Protein AF-A0A5N5I4Z5-F1 (afdb_monomer_lite)

pLDDT: mean 75.57, std 14.19, range [39.16, 88.56]

Radius of gyration: 19.07 Å; chains: 1; bounding box: 46×27×40 Å

Foldseek 3Di:
DDDPDPPPVDAAEAEPVPPPDPVSVVSVVVSCVRVVGHHYDPPVDDPVVVVVVVVVVVVVVPDPPVVCVVVPPPPDD

Structure (mmCIF, N/CA/C/O backbone):
data_AF-A0A5N5I4Z5-F1
#
_entry.id   AF-A0A5N5I4Z5-F1
#
loop_
_atom_site.group_PDB
_atom_site.id
_atom_site.type_symbol
_atom_site.label_atom_id
_atom_site.label_alt_id
_atom_site.label_comp_id
_atom_site.label_asym_id
_atom_site.label_entity_id
_atom_site.label_seq_id
_atom_site.pdbx_PDB_ins_code
_atom_site.Cartn_x
_atom_site.Cartn_y
_atom_site.Cartn_z
_atom_site.occupancy
_atom_site.B_iso_or_equiv
_atom_site.auth_seq_id
_atom_site.auth_comp_id
_atom_site.auth_asym_id
_atom_site.auth_atom_id
_atom_site.pdbx_PDB_model_num
ATOM 1 N N . MET A 1 1 ? 21.987 -5.406 26.493 1.00 39.16 1 MET A N 1
ATOM 2 C CA . MET A 1 1 ? 21.466 -4.592 25.375 1.00 39.16 1 MET A CA 1
ATOM 3 C C . MET A 1 1 ? 19.956 -4.737 25.377 1.00 39.16 1 MET A C 1
ATOM 5 O O . MET A 1 1 ? 19.502 -5.850 25.596 1.00 39.16 1 MET A O 1
ATOM 9 N N . GLY A 1 2 ? 19.229 -3.624 25.272 1.00 45.34 2 GLY A N 1
ATOM 10 C CA . GLY A 1 2 ? 17.782 -3.561 25.481 1.00 45.34 2 GLY A CA 1
ATOM 11 C C . GLY A 1 2 ? 16.990 -4.404 24.487 1.00 45.34 2 GLY A C 1
ATOM 12 O O . GLY A 1 2 ? 17.282 -4.401 23.293 1.00 45.34 2 GLY A O 1
ATOM 13 N N . ASP A 1 3 ? 16.019 -5.117 25.044 1.00 48.34 3 ASP A N 1
ATOM 14 C CA . ASP A 1 3 ? 14.908 -5.779 24.375 1.00 48.34 3 ASP A CA 1
ATOM 15 C C . ASP A 1 3 ? 14.106 -4.693 23.638 1.00 48.34 3 ASP A C 1
ATOM 17 O O . ASP A 1 3 ? 13.508 -3.819 24.262 1.00 48.34 3 ASP A O 1
ATOM 21 N N . GLY A 1 4 ? 14.249 -4.638 22.314 1.00 55.62 4 GLY A N 1
ATOM 22 C CA . GLY A 1 4 ? 13.618 -3.622 21.480 1.00 55.62 4 GLY A CA 1
ATOM 23 C C . GLY A 1 4 ? 12.176 -4.003 21.179 1.00 55.62 4 GLY A C 1
ATOM 24 O O . GLY A 1 4 ? 11.935 -4.735 20.225 1.00 55.62 4 GLY A O 1
ATOM 25 N N . ASP A 1 5 ? 11.268 -3.507 22.013 1.00 50.47 5 ASP A N 1
ATOM 26 C CA . ASP A 1 5 ? 9.878 -3.142 21.720 1.00 50.47 5 ASP A CA 1
ATOM 27 C C . ASP A 1 5 ? 9.164 -3.974 20.634 1.00 50.47 5 ASP A C 1
ATOM 29 O O . ASP A 1 5 ? 8.976 -3.572 19.483 1.00 50.47 5 ASP A O 1
ATOM 33 N N . GLU A 1 6 ? 8.678 -5.133 21.070 1.00 57.38 6 GLU A N 1
ATOM 34 C CA . GLU A 1 6 ? 7.634 -5.958 20.452 1.00 57.38 6 GLU A CA 1
ATOM 35 C C . GLU A 1 6 ? 6.252 -5.247 20.473 1.00 57.38 6 GLU A C 1
ATOM 37 O O . GLU A 1 6 ? 5.270 -5.775 20.995 1.00 57.38 6 GLU A O 1
ATOM 42 N N . ASP A 1 7 ? 6.135 -4.045 19.894 1.00 55.16 7 ASP A N 1
ATOM 43 C CA . ASP A 1 7 ? 4.833 -3.389 19.660 1.00 55.16 7 ASP A CA 1
ATOM 44 C C . ASP A 1 7 ? 4.656 -2.957 18.195 1.00 55.16 7 ASP A C 1
ATOM 46 O O . ASP A 1 7 ? 4.551 -1.794 17.819 1.00 55.16 7 ASP A O 1
ATOM 50 N N . CYS A 1 8 ? 4.629 -3.960 17.320 1.00 51.47 8 CYS A N 1
ATOM 51 C CA . CYS A 1 8 ? 3.951 -3.900 16.024 1.00 51.47 8 CYS A CA 1
ATOM 52 C C . CYS A 1 8 ? 3.386 -5.290 15.713 1.00 51.47 8 CYS A C 1
ATOM 54 O O . CYS A 1 8 ? 3.717 -5.914 14.705 1.00 51.47 8 CYS A O 1
ATOM 56 N N . LYS A 1 9 ? 2.543 -5.811 16.618 1.00 62.62 9 LYS A N 1
ATOM 57 C CA . LYS A 1 9 ? 2.078 -7.209 16.586 1.00 62.62 9 LYS A CA 1
ATOM 58 C C . LYS A 1 9 ? 1.393 -7.630 15.284 1.00 62.62 9 LYS A C 1
ATOM 60 O O . LYS A 1 9 ? 1.359 -8.819 14.993 1.00 62.62 9 LYS A O 1
ATOM 65 N N . THR A 1 10 ? 0.900 -6.709 14.452 1.00 69.94 10 THR A N 1
ATOM 66 C CA . THR A 1 10 ? 0.570 -6.967 13.037 1.00 69.94 10 THR A CA 1
ATOM 67 C C . THR A 1 10 ? 0.467 -5.637 12.284 1.00 69.94 10 THR A C 1
ATOM 69 O O . THR A 1 10 ? -0.321 -4.781 12.674 1.00 69.94 10 THR A O 1
ATOM 72 N N . ILE A 1 11 ? 1.213 -5.450 11.184 1.00 78.38 11 ILE A N 1
ATOM 73 C CA . ILE A 1 11 ? 1.061 -4.257 10.329 1.00 78.38 11 ILE A CA 1
ATOM 74 C C . ILE A 1 11 ? -0.364 -4.223 9.751 1.00 78.38 11 ILE A C 1
ATOM 76 O O . ILE A 1 11 ? -0.737 -5.154 9.027 1.00 78.38 11 ILE A O 1
ATOM 80 N N . PRO A 1 12 ? -1.156 -3.169 10.011 1.00 83.25 12 PRO A N 1
ATOM 81 C CA . PRO A 1 12 ? -2.543 -3.105 9.569 1.00 83.25 12 PRO A CA 1
ATOM 82 C C . PRO A 1 12 ? -2.632 -3.050 8.042 1.00 83.25 12 PRO A C 1
ATOM 84 O O . PRO A 1 12 ? -1.905 -2.301 7.383 1.00 83.25 12 PRO A O 1
ATOM 87 N N . ALA A 1 13 ? -3.536 -3.850 7.477 1.00 85.25 13 ALA A N 1
ATOM 88 C CA . ALA A 1 13 ? -3.835 -3.865 6.050 1.00 85.25 13 ALA A CA 1
ATOM 89 C C . ALA A 1 13 ? -5.082 -3.018 5.757 1.00 85.25 13 ALA A C 1
ATOM 91 O O . ALA A 1 13 ? -6.151 -3.272 6.308 1.00 85.25 13 ALA A O 1
ATOM 92 N N . ILE A 1 14 ? -4.938 -2.026 4.883 1.00 88.56 14 ILE A N 1
ATOM 93 C CA . ILE A 1 14 ? -5.972 -1.053 4.518 1.00 88.56 14 ILE A CA 1
ATOM 94 C C . ILE A 1 14 ? -6.413 -1.325 3.085 1.00 88.56 14 ILE A C 1
ATOM 96 O O . ILE A 1 14 ? -5.573 -1.411 2.179 1.00 88.56 14 ILE A O 1
ATOM 100 N N . ASN A 1 15 ? -7.721 -1.461 2.874 1.00 86.44 15 ASN A N 1
ATOM 101 C CA . ASN A 1 15 ? -8.275 -1.807 1.572 1.00 86.44 15 ASN A CA 1
ATOM 102 C C . ASN A 1 15 ? -8.648 -0.552 0.779 1.00 86.44 15 ASN A C 1
ATOM 104 O O . ASN A 1 15 ? -9.625 0.129 1.081 1.00 86.44 15 ASN A O 1
ATOM 108 N N . LEU A 1 16 ? -7.908 -0.291 -0.300 1.00 85.12 16 LEU A N 1
ATOM 109 C CA . LEU A 1 16 ? -8.109 0.906 -1.115 1.00 85.12 16 LEU A CA 1
ATOM 110 C C . LEU A 1 16 ? -9.412 0.925 -1.915 1.00 85.12 16 LEU A C 1
ATOM 112 O O . LEU A 1 16 ? -9.880 1.997 -2.288 1.00 85.12 16 LEU A O 1
ATOM 116 N N . GLN A 1 17 ? -10.004 -0.237 -2.188 1.00 85.69 17 GLN A N 1
ATOM 117 C CA . GLN A 1 17 ? -11.274 -0.308 -2.916 1.00 85.69 17 G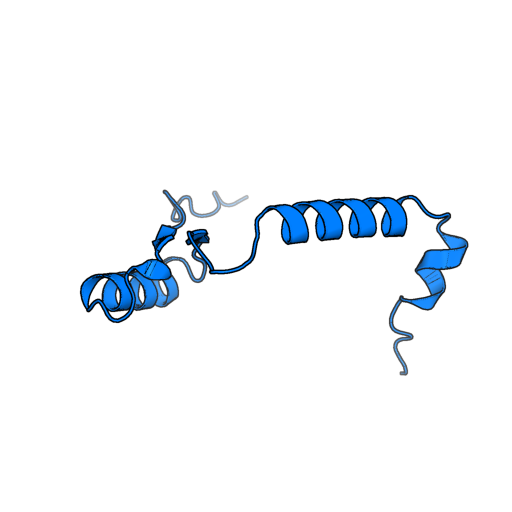LN A CA 1
ATOM 118 C C . GLN A 1 17 ? -12.473 0.094 -2.062 1.00 85.69 17 GLN A C 1
ATOM 120 O O . GLN 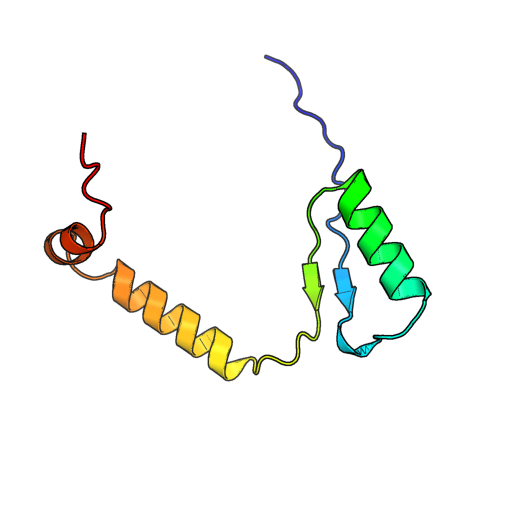A 1 17 ? -13.493 0.491 -2.614 1.00 85.69 17 GLN A O 1
ATOM 125 N N . ASN A 1 18 ? -12.336 0.013 -0.739 1.00 83.94 18 ASN A N 1
ATOM 126 C CA . ASN A 1 18 ? -13.404 0.344 0.193 1.00 83.94 18 ASN A CA 1
ATOM 127 C C . ASN A 1 18 ? -13.512 1.857 0.436 1.00 83.94 18 ASN A C 1
ATOM 129 O O . ASN A 1 18 ? -14.438 2.297 1.102 1.00 83.94 18 ASN A O 1
ATOM 133 N N . PHE A 1 19 ? -12.607 2.682 -0.100 1.00 82.75 19 PHE A N 1
ATOM 134 C CA . PHE A 1 19 ? -12.741 4.134 0.002 1.00 82.75 19 PHE A CA 1
ATOM 135 C C . PHE A 1 19 ? -13.923 4.632 -0.845 1.00 82.75 19 PHE A C 1
ATOM 137 O O . PHE A 1 19 ? -14.070 4.188 -1.987 1.00 82.75 19 PHE A O 1
ATOM 144 N N . PRO A 1 20 ? -14.739 5.579 -0.337 1.00 81.06 20 PRO A N 1
ATOM 145 C CA . PRO A 1 20 ? -14.533 6.410 0.857 1.00 81.06 20 PRO A CA 1
ATOM 146 C C . PRO A 1 20 ? -15.295 5.931 2.116 1.00 81.06 20 PRO A C 1
ATOM 148 O O . PRO A 1 20 ? -16.038 6.699 2.728 1.00 81.06 20 PRO A O 1
ATOM 151 N N . ASP A 1 21 ? -15.128 4.676 2.531 1.00 88.00 21 ASP A N 1
ATOM 152 C CA . ASP A 1 21 ? -15.694 4.172 3.785 1.00 88.00 21 ASP A CA 1
ATOM 153 C C . ASP A 1 21 ? -15.029 4.791 5.035 1.00 88.00 21 ASP A C 1
ATOM 155 O O . ASP A 1 21 ? -13.804 4.934 5.125 1.00 88.00 21 ASP A O 1
ATOM 159 N N . LYS A 1 22 ? -15.849 5.164 6.025 1.00 87.75 22 LYS A N 1
ATOM 160 C CA . LYS A 1 22 ? -15.396 5.847 7.251 1.00 87.75 22 LYS A CA 1
ATOM 161 C C . LYS A 1 22 ? -14.540 4.952 8.148 1.00 87.75 22 LYS A C 1
ATOM 163 O O . LYS A 1 22 ? -13.645 5.463 8.827 1.00 87.75 22 LYS A O 1
ATOM 168 N N . GLU A 1 23 ? -14.781 3.644 8.153 1.00 86.31 23 GLU A N 1
ATOM 169 C CA . GLU A 1 23 ? -14.028 2.701 8.978 1.00 86.31 23 GLU A CA 1
ATOM 170 C C . GLU A 1 23 ? -12.615 2.501 8.421 1.00 86.31 23 GLU A C 1
ATOM 172 O O . GLU A 1 23 ? -11.655 2.463 9.192 1.00 86.31 23 GLU A O 1
ATOM 177 N N . GLU A 1 24 ? -12.448 2.467 7.096 1.00 85.88 24 GLU A N 1
ATOM 178 C CA . GLU A 1 24 ? -11.116 2.422 6.471 1.00 85.88 24 GLU A CA 1
ATOM 179 C C . GLU A 1 24 ? -10.313 3.709 6.717 1.00 85.88 24 GLU A C 1
ATOM 181 O O . GLU A 1 24 ? -9.115 3.641 7.008 1.00 85.88 24 GLU A O 1
ATOM 186 N N . TYR A 1 25 ? -10.960 4.881 6.709 1.00 88.12 25 TYR A N 1
ATOM 187 C CA . TYR A 1 25 ? -10.313 6.130 7.135 1.00 88.12 25 TYR A CA 1
ATOM 188 C C . TYR A 1 25 ? -9.888 6.100 8.608 1.00 88.12 25 TYR A C 1
ATOM 190 O O . TYR A 1 25 ? -8.806 6.598 8.942 1.00 88.12 25 TYR A O 1
ATOM 198 N N . ARG A 1 26 ? -10.703 5.509 9.497 1.00 88.31 26 ARG A N 1
ATOM 199 C CA . ARG A 1 26 ? -10.338 5.341 10.912 1.00 88.31 26 ARG A CA 1
ATOM 200 C C . ARG A 1 26 ? -9.114 4.439 11.049 1.00 88.31 26 ARG A C 1
ATOM 202 O O . ARG A 1 26 ? -8.155 4.854 11.697 1.00 88.31 26 ARG A O 1
ATOM 209 N N . LYS A 1 27 ? -9.106 3.280 10.380 1.00 86.56 27 LYS A N 1
ATOM 210 C CA . LYS A 1 27 ? -7.963 2.348 10.362 1.00 86.56 27 LYS A CA 1
ATOM 211 C C . LYS A 1 27 ? -6.692 3.011 9.839 1.00 86.56 27 LYS A C 1
ATOM 213 O O . LYS A 1 27 ? -5.645 2.872 10.459 1.00 86.56 27 LYS A O 1
ATOM 218 N N . LEU A 1 28 ? -6.778 3.772 8.744 1.00 87.62 28 LEU A N 1
ATOM 219 C CA . LEU A 1 28 ? -5.640 4.516 8.194 1.00 87.62 28 LEU A CA 1
ATOM 220 C C . LEU A 1 28 ? -5.074 5.521 9.199 1.00 87.62 28 LEU A C 1
ATOM 222 O O . LEU A 1 28 ? -3.859 5.596 9.395 1.00 87.62 28 LEU A O 1
ATOM 226 N N . ARG A 1 29 ? -5.951 6.288 9.848 1.00 88.50 29 ARG A N 1
ATOM 227 C CA . ARG A 1 29 ? -5.551 7.301 10.827 1.00 88.50 29 ARG A CA 1
ATOM 228 C C . ARG A 1 29 ? -4.952 6.683 12.085 1.00 88.50 29 ARG A C 1
ATOM 230 O O . ARG A 1 29 ? -4.011 7.246 12.634 1.00 88.50 29 ARG A O 1
ATOM 237 N N . GLU A 1 30 ? -5.505 5.573 12.551 1.00 86.69 30 GLU A N 1
ATOM 238 C CA . GLU A 1 30 ? -5.015 4.845 13.719 1.00 86.69 30 GLU A CA 1
ATOM 239 C C . GLU A 1 30 ? -3.656 4.207 13.428 1.00 86.69 30 GLU A C 1
ATOM 241 O O . GLU A 1 30 ? -2.692 4.513 14.122 1.00 86.69 30 GLU A O 1
ATOM 246 N N . ALA A 1 31 ? -3.538 3.472 12.320 1.00 86.75 31 ALA A N 1
ATOM 247 C CA . ALA A 1 31 ? -2.289 2.870 11.860 1.00 86.75 31 ALA A CA 1
ATOM 248 C C . ALA A 1 31 ? -1.152 3.889 11.689 1.00 86.75 31 ALA A C 1
ATOM 250 O O . ALA A 1 31 ? -0.004 3.617 12.034 1.00 86.75 31 ALA A O 1
ATOM 251 N N . SER A 1 32 ? -1.475 5.080 11.176 1.00 83.75 32 SER A N 1
ATOM 252 C CA . SER A 1 32 ? -0.501 6.165 11.006 1.00 83.75 32 SER A CA 1
ATOM 253 C C . SER A 1 32 ? -0.013 6.742 12.338 1.00 83.75 32 SER A C 1
ATOM 255 O O . SER A 1 32 ? 1.075 7.306 12.385 1.00 83.75 32 SER A O 1
ATOM 257 N N . LYS A 1 33 ? -0.809 6.630 13.410 1.00 84.12 33 LYS A N 1
ATOM 258 C CA . LYS A 1 33 ? -0.462 7.128 14.748 1.00 84.12 33 LYS A CA 1
ATOM 259 C C . LYS A 1 33 ? 0.248 6.087 15.605 1.00 84.12 33 LYS A C 1
ATOM 261 O O . LYS A 1 33 ? 1.129 6.464 16.364 1.00 84.12 33 LYS A O 1
ATOM 266 N N . THR A 1 34 ? -0.176 4.828 15.526 1.00 81.31 34 THR A N 1
ATOM 267 C CA . THR A 1 34 ? 0.324 3.749 16.387 1.00 81.31 34 THR A CA 1
ATOM 268 C C . THR A 1 34 ? 1.542 3.069 15.774 1.00 81.31 34 THR A C 1
ATOM 270 O O . THR A 1 34 ? 2.609 3.078 16.371 1.00 81.31 34 THR A O 1
ATOM 273 N N . CYS A 1 35 ? 1.414 2.542 14.554 1.00 78.06 35 CYS A N 1
ATOM 274 C CA . CYS A 1 35 ? 2.477 1.780 13.894 1.00 78.06 35 CYS A CA 1
ATOM 275 C C . CYS A 1 35 ? 3.409 2.648 13.037 1.00 78.06 35 CYS A C 1
ATOM 277 O O . CYS A 1 35 ? 4.505 2.216 12.690 1.00 78.06 35 CYS A O 1
ATOM 279 N N . GLY A 1 36 ? 2.949 3.818 12.575 1.00 78.00 36 GLY A N 1
ATOM 280 C CA . GLY A 1 36 ? 3.674 4.646 11.597 1.00 78.00 36 GLY A CA 1
ATOM 281 C C . GLY A 1 36 ? 3.860 3.979 10.222 1.00 78.00 36 GLY A C 1
ATOM 282 O O . GLY A 1 36 ? 4.450 4.563 9.314 1.00 78.00 36 GLY A O 1
ATOM 283 N N . CYS A 1 37 ? 3.344 2.762 10.045 1.00 81.75 37 CYS A N 1
ATOM 284 C CA . CYS A 1 37 ? 3.414 1.976 8.827 1.00 81.75 37 CYS A CA 1
ATOM 285 C C . CYS A 1 37 ? 2.147 1.126 8.665 1.00 81.75 37 CYS A C 1
ATOM 287 O O . CYS A 1 37 ? 1.538 0.663 9.628 1.00 81.75 37 CYS A O 1
ATOM 289 N N . PHE A 1 38 ? 1.729 0.944 7.416 1.00 87.81 38 PHE A N 1
ATOM 290 C CA . PHE A 1 38 ? 0.536 0.188 7.053 1.00 87.81 38 PHE A CA 1
ATOM 291 C C . PHE A 1 38 ? 0.728 -0.455 5.684 1.00 87.81 38 PHE A C 1
ATOM 293 O O . PHE A 1 38 ? 1.504 0.017 4.849 1.00 87.81 38 PHE A O 1
ATOM 300 N N . ARG A 1 39 ? 0.008 -1.547 5.439 1.00 85.75 39 ARG A N 1
ATOM 301 C CA . ARG A 1 39 ? 0.000 -2.230 4.148 1.00 85.75 39 ARG A CA 1
ATOM 302 C C . ARG A 1 39 ? -1.224 -1.808 3.360 1.00 85.75 39 ARG A C 1
ATOM 304 O O . ARG A 1 39 ? -2.341 -1.898 3.849 1.00 85.75 39 ARG A O 1
ATOM 311 N N . LEU A 1 40 ? -1.018 -1.415 2.113 1.00 88.19 40 LEU A N 1
ATOM 312 C CA . LEU A 1 40 ? -2.110 -1.142 1.192 1.00 88.19 40 LEU A CA 1
ATOM 313 C C . LEU A 1 40 ? -2.460 -2.404 0.415 1.00 88.19 40 LEU A C 1
ATOM 315 O O . LEU A 1 40 ? -1.588 -2.985 -0.231 1.00 88.19 40 LEU A O 1
ATOM 319 N N . VAL A 1 41 ? -3.723 -2.819 0.455 1.00 85.88 41 VAL A N 1
ATOM 320 C CA . VAL A 1 41 ? -4.236 -3.922 -0.366 1.00 85.88 41 VAL A CA 1
ATOM 321 C C . VAL A 1 41 ? -5.248 -3.397 -1.369 1.00 85.88 41 VAL A C 1
ATOM 323 O O . VAL A 1 41 ? -5.883 -2.363 -1.151 1.00 85.88 41 VAL A O 1
ATOM 326 N N . ASN A 1 42 ? -5.366 -4.094 -2.500 1.00 84.38 42 ASN A N 1
ATOM 327 C CA . ASN A 1 42 ? -6.238 -3.699 -3.605 1.00 84.38 42 ASN A CA 1
ATOM 328 C C . ASN A 1 42 ? -5.989 -2.265 -4.104 1.00 84.38 42 ASN A C 1
ATOM 330 O O . ASN A 1 42 ? -6.895 -1.599 -4.613 1.00 84.38 42 ASN A O 1
ATOM 334 N N . HIS A 1 43 ? -4.746 -1.788 -3.981 1.00 79.06 43 HIS A N 1
ATOM 335 C CA . HIS A 1 43 ? -4.303 -0.607 -4.701 1.00 79.06 43 HIS A CA 1
ATOM 336 C C . HIS A 1 43 ? -4.513 -0.912 -6.191 1.00 79.06 43 HIS A C 1
ATOM 338 O O . HIS A 1 43 ? -4.126 -1.978 -6.659 1.00 79.06 43 HIS A O 1
ATOM 344 N N . ARG A 1 44 ? -5.182 -0.031 -6.939 1.00 78.31 44 ARG A N 1
ATOM 345 C CA . ARG A 1 44 ? -5.647 -0.245 -8.331 1.00 78.31 44 ARG A CA 1
ATOM 346 C C . A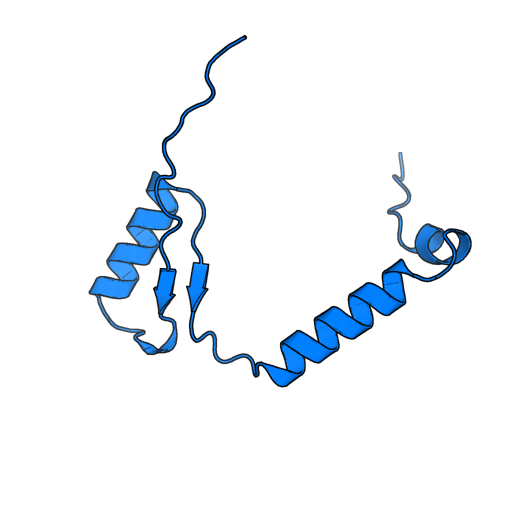RG A 1 44 ? -4.514 -0.453 -9.366 1.00 78.31 44 ARG A C 1
ATOM 348 O O . ARG A 1 44 ? -4.719 -0.261 -10.557 1.00 78.31 44 ARG A O 1
ATOM 355 N N . ILE A 1 45 ? -3.314 -0.811 -8.919 1.00 85.25 45 ILE A N 1
ATOM 356 C CA . ILE A 1 45 ? -2.138 -1.093 -9.734 1.00 85.25 45 ILE A CA 1
ATOM 357 C C . ILE A 1 45 ? -2.223 -2.556 -10.187 1.00 85.25 45 ILE A C 1
ATOM 359 O O . ILE A 1 45 ? -2.301 -3.445 -9.336 1.00 85.25 45 ILE A O 1
ATOM 363 N N . PRO A 1 46 ? -2.182 -2.827 -11.500 1.00 88.12 46 PRO A N 1
ATOM 364 C CA . PRO A 1 46 ? -2.183 -4.186 -12.021 1.00 88.12 46 PRO A CA 1
ATOM 365 C C . PRO A 1 46 ? -1.024 -5.020 -11.461 1.00 88.12 46 PRO A C 1
ATOM 367 O O . PRO A 1 46 ? 0.126 -4.575 -11.433 1.00 88.12 46 PRO A O 1
ATOM 370 N N . LEU A 1 47 ? -1.307 -6.264 -11.065 1.00 84.62 47 LEU A N 1
ATOM 371 C CA . LEU A 1 47 ? -0.286 -7.181 -10.541 1.00 84.62 47 LEU A CA 1
ATOM 372 C C . LEU A 1 47 ? 0.796 -7.509 -11.582 1.00 84.62 47 LEU A C 1
ATOM 374 O O . LEU A 1 47 ? 1.962 -7.664 -11.219 1.00 84.62 47 LEU A O 1
ATOM 378 N N . ALA A 1 48 ? 0.423 -7.561 -12.866 1.00 85.69 48 ALA A N 1
ATOM 379 C CA . ALA A 1 48 ? 1.352 -7.763 -13.978 1.00 85.69 48 ALA A CA 1
ATOM 380 C C . ALA A 1 48 ? 2.439 -6.676 -14.002 1.00 85.69 48 ALA A C 1
ATOM 382 O O . ALA A 1 48 ? 3.624 -6.996 -13.936 1.00 85.69 48 ALA A O 1
ATOM 383 N N . LEU A 1 49 ? 2.028 -5.406 -13.921 1.00 86.75 49 LEU A N 1
ATOM 384 C CA . LEU A 1 49 ? 2.938 -4.262 -13.882 1.00 86.75 49 LEU A CA 1
ATOM 385 C C . LEU A 1 49 ? 3.894 -4.329 -12.682 1.00 86.75 49 LEU A C 1
ATOM 387 O O . LEU A 1 49 ? 5.085 -4.054 -12.814 1.00 86.75 49 LEU A O 1
ATOM 391 N N . MET A 1 50 ? 3.410 -4.732 -11.501 1.00 84.88 50 MET A N 1
ATOM 392 C CA . MET A 1 50 ? 4.287 -4.907 -10.335 1.00 84.88 50 MET A CA 1
ATOM 393 C C . MET A 1 50 ? 5.320 -6.019 -10.536 1.00 84.88 50 MET A C 1
ATOM 395 O O . MET A 1 50 ? 6.447 -5.904 -10.049 1.00 84.88 50 MET A O 1
ATOM 399 N N . SER A 1 51 ? 4.941 -7.107 -11.206 1.00 86.38 51 SER A N 1
ATOM 400 C CA . SER A 1 51 ? 5.849 -8.216 -11.505 1.00 86.38 51 SER A CA 1
ATOM 401 C C . SER A 1 51 ? 6.936 -7.790 -12.490 1.00 86.38 51 SER A C 1
ATOM 403 O O . SER A 1 51 ? 8.121 -8.022 -12.237 1.00 86.38 51 SER A O 1
ATOM 405 N N . GLU A 1 52 ? 6.552 -7.083 -13.554 1.00 87.50 52 GLU A N 1
ATOM 406 C CA . GLU A 1 52 ? 7.484 -6.517 -14.532 1.00 87.50 52 GLU A CA 1
ATOM 407 C C . GLU A 1 52 ? 8.461 -5.546 -13.868 1.00 87.50 52 GLU A C 1
ATOM 409 O O . GLU A 1 52 ? 9.673 -5.679 -14.033 1.00 87.50 52 GLU A O 1
ATOM 414 N N . MET A 1 53 ? 7.963 -4.641 -13.021 1.00 86.50 53 MET A N 1
ATOM 415 C CA . MET A 1 53 ? 8.800 -3.698 -12.275 1.00 86.50 53 MET A CA 1
ATOM 416 C C . MET A 1 53 ? 9.828 -4.428 -11.397 1.00 86.50 53 MET A C 1
ATOM 418 O O . MET A 1 53 ? 11.005 -4.068 -11.385 1.00 86.50 53 MET A O 1
ATOM 422 N N . LYS A 1 54 ? 9.415 -5.493 -10.693 1.00 86.81 54 LYS A N 1
ATOM 423 C CA . LYS A 1 54 ? 10.334 -6.329 -9.901 1.00 86.81 54 LYS A CA 1
ATOM 424 C C . LYS A 1 54 ? 11.373 -7.018 -10.782 1.00 86.81 54 LYS A C 1
ATOM 426 O O . LYS A 1 54 ? 12.530 -7.110 -10.379 1.00 86.81 54 LYS A O 1
ATOM 431 N N . CYS A 1 55 ? 10.980 -7.495 -11.961 1.00 85.19 55 CYS A N 1
ATOM 432 C CA . CYS A 1 55 ? 11.897 -8.112 -12.914 1.00 85.19 55 CYS A CA 1
ATOM 433 C C . CYS A 1 55 ? 12.948 -7.107 -13.397 1.00 85.19 55 CYS A C 1
ATOM 435 O O . CYS A 1 55 ? 14.141 -7.380 -13.294 1.00 85.19 55 CYS A O 1
ATOM 437 N N . VAL A 1 56 ? 12.517 -5.915 -13.818 1.00 85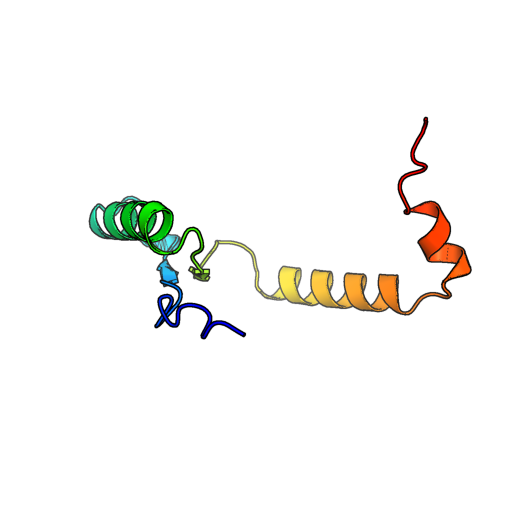.19 56 VAL A N 1
ATOM 438 C CA . VAL A 1 56 ? 13.410 -4.835 -14.258 1.00 85.19 56 VAL A CA 1
ATOM 439 C C . VAL A 1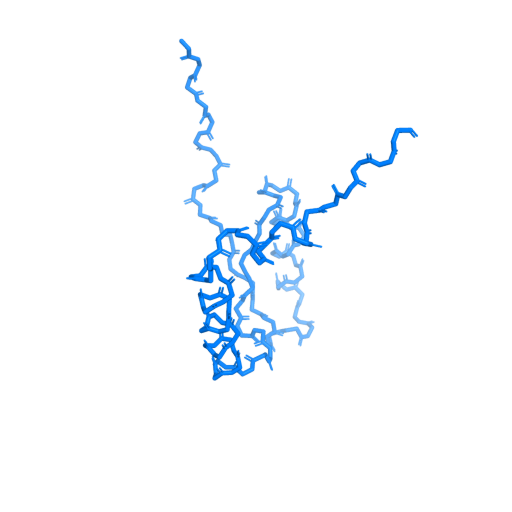 56 ? 14.361 -4.417 -13.140 1.00 85.19 56 VAL A C 1
ATOM 441 O O . VAL A 1 56 ? 15.544 -4.225 -13.399 1.00 85.19 56 VAL A O 1
ATOM 444 N N . VAL A 1 57 ? 13.893 -4.314 -11.891 1.00 85.56 57 VAL A N 1
ATOM 445 C CA . VAL A 1 57 ? 14.761 -3.997 -10.744 1.00 85.56 57 VAL A CA 1
ATOM 446 C C . VAL A 1 57 ? 15.835 -5.065 -10.538 1.00 85.56 57 VAL A C 1
ATOM 448 O O . VAL A 1 57 ? 16.993 -4.702 -10.356 1.00 85.56 57 VAL A O 1
ATOM 451 N N . ARG A 1 58 ? 15.495 -6.359 -10.611 1.00 85.62 58 ARG A N 1
ATOM 452 C CA . ARG A 1 58 ? 16.501 -7.435 -10.524 1.00 85.62 58 ARG A CA 1
ATOM 453 C C . ARG A 1 58 ? 17.517 -7.319 -11.652 1.00 85.62 58 ARG A C 1
ATOM 455 O O . ARG A 1 58 ? 18.699 -7.170 -11.378 1.00 85.62 58 ARG A O 1
ATOM 462 N N . SER A 1 59 ? 17.046 -7.209 -12.894 1.00 83.00 59 SER A N 1
ATOM 463 C CA . SER A 1 59 ? 17.919 -7.014 -14.053 1.00 83.00 59 SER A CA 1
ATOM 464 C C . SER A 1 59 ? 18.786 -5.758 -13.941 1.00 83.00 59 SER A C 1
ATOM 466 O O . SER A 1 59 ? 19.891 -5.752 -14.466 1.00 83.00 59 SER A O 1
ATOM 468 N N . LEU A 1 60 ? 18.312 -4.699 -13.269 1.00 82.12 60 LEU A N 1
ATOM 469 C CA . LEU A 1 60 ? 19.075 -3.479 -12.990 1.00 82.12 60 LEU A CA 1
ATOM 470 C C . LEU A 1 60 ? 20.173 -3.672 -11.929 1.00 82.12 60 LEU A C 1
ATOM 472 O O . LEU A 1 60 ? 21.201 -2.997 -12.002 1.00 82.12 60 LEU A O 1
ATOM 476 N N . LEU A 1 61 ? 19.952 -4.545 -10.948 1.00 79.56 61 LEU A N 1
ATOM 477 C CA . LEU A 1 61 ? 20.899 -4.836 -9.869 1.00 79.56 61 LEU A CA 1
ATOM 478 C C . LEU A 1 61 ? 21.907 -5.929 -10.250 1.00 79.56 61 LEU A C 1
ATOM 480 O O . LEU A 1 61 ? 23.047 -5.862 -9.804 1.00 79.56 61 LEU A O 1
ATOM 484 N N . ASP A 1 62 ? 21.519 -6.866 -11.117 1.00 79.56 62 ASP A N 1
ATOM 485 C CA . ASP A 1 62 ? 22.379 -7.938 -11.643 1.00 79.56 62 ASP A CA 1
ATOM 486 C C . ASP A 1 62 ? 23.425 -7.438 -12.654 1.00 79.56 62 ASP A C 1
ATOM 488 O O . ASP A 1 62 ? 24.309 -8.179 -13.086 1.00 79.56 62 ASP A O 1
ATOM 492 N N . LEU A 1 63 ? 23.352 -6.168 -13.057 1.00 77.38 63 LEU A N 1
ATOM 493 C CA . LEU A 1 63 ? 24.372 -5.583 -13.919 1.00 77.38 63 LEU A CA 1
ATOM 494 C C . LEU A 1 63 ? 25.659 -5.338 -13.137 1.00 77.38 63 LEU A C 1
ATOM 496 O O . LEU A 1 63 ? 25.619 -4.986 -11.958 1.00 77.38 63 LEU A O 1
ATOM 500 N N . PRO A 1 64 ? 26.816 -5.428 -13.810 1.00 70.56 64 PRO A N 1
ATOM 501 C CA . PRO A 1 64 ? 28.101 -5.238 -13.162 1.00 70.56 64 PRO A CA 1
ATOM 502 C C . PRO A 1 64 ? 28.161 -3.881 -12.454 1.00 70.56 64 PRO A C 1
ATOM 504 O O . PRO A 1 64 ? 27.738 -2.857 -12.994 1.00 70.56 64 PRO A O 1
ATOM 507 N N . ILE A 1 65 ? 28.750 -3.876 -11.257 1.00 63.28 65 ILE A N 1
ATOM 508 C CA . ILE A 1 65 ? 28.831 -2.725 -10.344 1.00 63.28 65 ILE A CA 1
ATOM 509 C C . ILE A 1 65 ? 29.406 -1.450 -10.984 1.00 63.28 65 ILE A C 1
ATOM 511 O O . ILE A 1 65 ? 29.098 -0.340 -10.551 1.00 63.28 65 ILE A O 1
ATOM 515 N N . TRP A 1 66 ? 30.188 -1.587 -12.062 1.00 56.22 66 TRP A N 1
ATOM 516 C CA . TRP A 1 66 ? 30.678 -0.459 -12.857 1.00 56.22 66 TRP A CA 1
ATOM 517 C C . TRP A 1 66 ? 29.528 0.388 -13.443 1.00 56.22 66 TRP A C 1
ATOM 519 O O . TRP A 1 66 ? 29.646 1.609 -13.494 1.00 56.22 66 TRP A O 1
ATOM 529 N N . ARG A 1 67 ? 28.392 -0.236 -13.802 1.00 53.66 67 ARG A N 1
ATOM 530 C CA . ARG A 1 67 ? 27.207 0.417 -14.387 1.00 53.66 67 ARG A CA 1
ATOM 531 C C . ARG A 1 67 ? 26.254 1.007 -13.341 1.00 53.66 67 ARG A C 1
ATOM 533 O O . ARG A 1 67 ? 25.557 1.976 -13.637 1.00 53.66 67 ARG A O 1
ATOM 540 N N . SER A 1 68 ? 26.208 0.466 -12.119 1.00 53.81 68 SER A N 1
ATOM 541 C CA . SER A 1 68 ? 25.380 1.036 -11.037 1.00 53.81 68 SER A CA 1
ATOM 542 C C . SER A 1 68 ? 26.023 2.280 -10.400 1.00 53.81 68 SER A C 1
ATOM 544 O O . SER A 1 68 ? 25.311 3.164 -9.918 1.00 53.81 68 SER A O 1
ATOM 546 N N . ARG A 1 69 ? 27.355 2.410 -10.505 1.00 53.88 69 ARG A N 1
ATOM 547 C CA . ARG A 1 69 ? 28.170 3.546 -10.027 1.00 53.88 69 ARG A CA 1
ATOM 548 C C . ARG A 1 69 ? 27.816 4.908 -10.637 1.00 53.88 69 ARG A C 1
ATOM 550 O O . ARG A 1 69 ? 28.167 5.934 -10.070 1.00 53.88 69 ARG A O 1
ATOM 557 N N . SER A 1 70 ? 27.101 4.954 -11.760 1.00 57.12 70 SER A N 1
ATOM 558 C CA . SER A 1 70 ? 26.611 6.219 -12.335 1.00 57.12 70 SER A CA 1
ATOM 559 C C . SER A 1 70 ? 25.319 6.725 -11.678 1.00 57.12 70 SER A C 1
ATOM 561 O O . SER A 1 70 ? 24.908 7.852 -11.937 1.00 57.12 70 SER A O 1
ATOM 563 N N . ARG A 1 71 ? 24.653 5.903 -10.850 1.00 57.56 71 ARG A N 1
ATOM 564 C CA . ARG A 1 71 ? 23.397 6.251 -10.155 1.00 57.56 71 ARG A CA 1
ATOM 565 C C . ARG A 1 71 ? 23.597 6.620 -8.685 1.00 57.56 71 ARG A C 1
ATOM 567 O O . ARG A 1 71 ? 22.654 7.076 -8.040 1.00 57.56 71 ARG A O 1
ATOM 574 N N . THR A 1 72 ? 24.801 6.437 -8.145 1.00 58.09 72 THR A N 1
ATOM 575 C CA . THR A 1 72 ? 25.169 6.964 -6.829 1.00 58.09 72 THR A CA 1
ATOM 576 C C . THR A 1 72 ? 25.183 8.483 -6.894 1.00 58.09 72 THR A C 1
ATOM 578 O O . THR A 1 72 ? 25.869 9.062 -7.734 1.00 58.09 72 THR A O 1
ATOM 581 N N . LYS A 1 73 ? 24.412 9.131 -6.013 1.00 59.19 73 LYS A N 1
ATOM 582 C CA . LYS A 1 73 ? 24.474 10.582 -5.829 1.00 59.19 73 LYS A CA 1
ATOM 583 C C . LYS A 1 73 ? 25.929 10.954 -5.557 1.00 59.19 73 LYS A C 1
ATOM 585 O O . LYS A 1 73 ? 26.477 10.563 -4.530 1.00 59.19 73 LYS A O 1
ATOM 590 N N . VAL A 1 74 ? 26.540 11.693 -6.480 1.00 59.97 74 VAL A N 1
ATOM 591 C CA . VAL A 1 74 ? 27.750 12.454 -6.181 1.00 59.97 74 VAL A CA 1
ATOM 592 C C . VAL A 1 74 ? 27.365 13.426 -5.070 1.00 59.97 74 VAL A C 1
ATOM 594 O O . VAL A 1 74 ? 26.573 14.343 -5.282 1.00 59.97 74 VAL A O 1
ATOM 597 N N . ALA A 1 75 ? 27.823 13.154 -3.850 1.00 59.03 75 ALA A N 1
ATOM 598 C CA . ALA A 1 75 ? 27.752 14.121 -2.770 1.00 59.03 75 ALA A CA 1
ATOM 599 C C . ALA A 1 75 ? 28.613 15.306 -3.214 1.00 59.03 75 ALA A C 1
ATOM 601 O O . ALA A 1 75 ? 29.836 15.203 -3.278 1.00 59.03 75 ALA A O 1
ATOM 602 N N . LYS A 1 76 ? 27.958 16.382 -3.652 1.00 50.69 76 LYS A N 1
ATOM 603 C CA . LYS A 1 76 ? 28.619 17.648 -3.940 1.00 50.69 76 LYS A CA 1
ATOM 604 C C . LYS A 1 76 ? 28.760 18.356 -2.593 1.00 50.69 76 LYS A C 1
ATOM 606 O O . LYS A 1 76 ? 27.746 18.741 -2.014 1.00 50.69 76 LYS A O 1
ATOM 611 N N . THR A 1 77 ? 29.989 18.364 -2.086 1.00 47.50 77 THR A N 1
ATOM 612 C CA . THR A 1 77 ? 30.445 19.090 -0.894 1.00 47.50 77 THR A CA 1
ATOM 613 C C . THR A 1 77 ? 30.402 20.594 -1.122 1.00 47.50 77 THR A C 1
ATOM 615 O O . THR A 1 77 ? 30.590 21.008 -2.292 1.00 47.50 77 THR A O 1
#

Organism: NCBI:txid2448454

InterPro domains:
  IPR026992 Non-haem dioxygenase, N-terminal domain [PF14226] (11-64)
  IPR027443 Isopenicillin N synthase-like superfamily [G3DSA:2.60.120.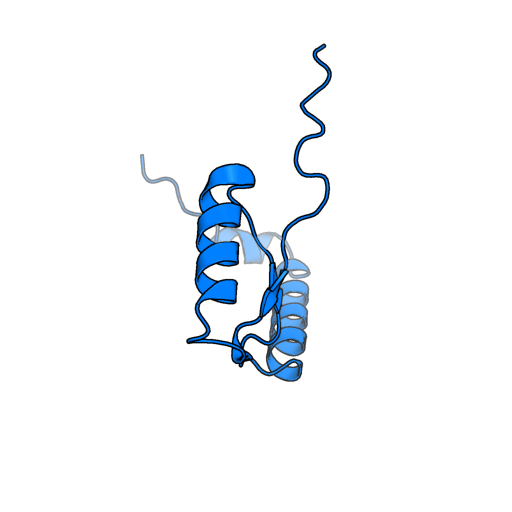330] (2-74)

Secondary structure (DSSP, 8-state):
--------SSPPEEEGGGTT-HHHHHHHHHHHHHTS--EEES-SS-HHHHHHHHHHHHHHHSS-HHHHTTSS-----

Sequence (77 aa):
MGDGDEDCKTIPAINLQNFPDKEEYRKLREASKTCGCFRLVNHRIPLALMSEMKCVVRSLLDLPIWRSRSRTKVAKT